Protein AF-A0A1A8EN30-F1 (afdb_monomer_lite)

Radius of gyration: 12.5 Å; chains: 1; bounding box: 31×23×32 Å

Sequence (97 aa):
LSFMGYQVQQVVRVLSRLQRTFLSPVQSVLLFQRCRLLLACLQNSSLLAQHLRSNFREELRYFVTPLCAEEKLLPQYPISRATVGLIQQIQTHIRVQ

InterPro domains:
  IPR027878 Protein of unknown function DUF4551 [PF15087] (2-92)
  IPR027878 Protein of unknown function DUF4551 [PTHR35354] (2-95)

Structure (mmCIF, N/CA/C/O backbone):
data_AF-A0A1A8EN30-F1
#
_entry.id   AF-A0A1A8EN30-F1
#
loop_
_atom_site.group_PDB
_atom_site.id
_atom_site.type_symbol
_atom_site.label_atom_id
_atom_site.label_alt_id
_atom_site.label_comp_id
_atom_site.label_asym_id
_atom_site.label_entity_id
_atom_site.label_seq_id
_atom_site.pdbx_PDB_ins_code
_atom_site.Cartn_x
_atom_site.Cartn_y
_atom_site.Cartn_z
_atom_site.occupancy
_atom_site.B_iso_or_equiv
_atom_site.auth_seq_id
_atom_site.auth_comp_id
_atom_site.auth_asym_id
_atom_site.auth_atom_id
_atom_site.pdbx_PDB_model_num
ATOM 1 N N . LEU A 1 1 ? -13.725 -5.863 8.819 1.00 82.19 1 LEU A N 1
ATOM 2 C CA . LEU A 1 1 ? -12.385 -5.351 9.204 1.00 82.19 1 LEU A CA 1
ATOM 3 C C . LEU A 1 1 ? -11.250 -6.316 8.836 1.00 82.19 1 LEU A C 1
ATOM 5 O O . LEU A 1 1 ? -10.233 -5.844 8.348 1.00 82.19 1 LEU A O 1
ATOM 9 N N . SER A 1 2 ? -11.437 -7.640 8.949 1.00 89.56 2 SER A N 1
ATOM 10 C CA . SER A 1 2 ? -10.452 -8.666 8.536 1.00 89.56 2 SER A CA 1
ATOM 11 C C . SER A 1 2 ? -9.877 -8.468 7.126 1.00 89.56 2 SER A C 1
ATOM 13 O O . SER A 1 2 ? -8.667 -8.550 6.941 1.00 89.56 2 SER A O 1
ATOM 15 N N . PHE A 1 3 ? -10.723 -8.126 6.147 1.00 94.75 3 PHE A N 1
ATOM 16 C CA . PHE A 1 3 ? -10.280 -7.799 4.788 1.00 94.75 3 PHE A CA 1
ATOM 17 C C . PHE A 1 3 ? -9.265 -6.648 4.761 1.00 94.75 3 PHE A C 1
ATOM 19 O O . PHE A 1 3 ? -8.228 -6.770 4.120 1.00 94.75 3 PHE A O 1
ATOM 26 N N . MET A 1 4 ? -9.525 -5.552 5.481 1.00 95.88 4 MET A N 1
ATOM 27 C CA . MET A 1 4 ? -8.611 -4.405 5.510 1.00 95.88 4 MET A CA 1
ATOM 28 C C . MET A 1 4 ? -7.288 -4.752 6.181 1.00 95.88 4 MET A C 1
ATOM 30 O O . MET A 1 4 ? -6.239 -4.387 5.655 1.00 95.88 4 MET A O 1
ATOM 34 N N . GLY A 1 5 ? -7.329 -5.519 7.273 1.00 96.31 5 GLY A N 1
ATOM 35 C CA . GLY A 1 5 ? -6.116 -6.038 7.900 1.00 96.31 5 GLY A CA 1
ATOM 36 C C . GLY A 1 5 ? -5.282 -6.877 6.932 1.00 96.31 5 GLY A C 1
ATOM 37 O O . GLY A 1 5 ? -4.081 -6.650 6.798 1.00 96.31 5 GLY A O 1
ATOM 38 N N . TYR A 1 6 ? -5.922 -7.764 6.163 1.00 97.44 6 TYR A N 1
ATOM 39 C CA . TYR A 1 6 ? -5.238 -8.525 5.118 1.00 97.44 6 TYR A CA 1
ATOM 40 C C . TYR A 1 6 ? -4.594 -7.611 4.063 1.00 97.44 6 TYR A C 1
ATOM 42 O O . TYR A 1 6 ? -3.436 -7.822 3.702 1.00 97.44 6 TYR A O 1
ATOM 50 N N . GLN A 1 7 ? -5.290 -6.571 3.586 1.00 97.94 7 GLN A N 1
ATOM 51 C CA . GLN A 1 7 ? -4.722 -5.656 2.586 1.00 97.94 7 GLN A CA 1
ATOM 52 C C . GLN A 1 7 ? -3.487 -4.919 3.110 1.00 97.94 7 GLN A C 1
ATOM 54 O O . GLN A 1 7 ? -2.487 -4.840 2.395 1.00 97.94 7 GLN A O 1
ATOM 59 N N . VAL A 1 8 ? -3.522 -4.439 4.358 1.00 97.75 8 VAL A N 1
ATOM 60 C CA . VAL A 1 8 ? -2.361 -3.801 4.995 1.00 97.75 8 VAL A CA 1
ATOM 61 C C . VAL A 1 8 ? -1.194 -4.776 5.083 1.00 97.75 8 VAL A C 1
ATOM 63 O O . VAL A 1 8 ? -0.095 -4.453 4.636 1.00 97.75 8 VAL A O 1
ATOM 66 N N . GLN A 1 9 ? -1.434 -5.992 5.573 1.00 97.12 9 GLN A N 1
ATOM 67 C CA . GLN A 1 9 ? -0.397 -7.015 5.685 1.00 97.12 9 GLN A CA 1
ATOM 68 C C . GLN A 1 9 ? 0.240 -7.345 4.333 1.00 97.12 9 GLN A C 1
ATOM 70 O O . GLN A 1 9 ? 1.453 -7.528 4.265 1.00 97.12 9 GLN A O 1
ATOM 75 N N . GLN A 1 10 ? -0.534 -7.386 3.242 1.00 97.19 10 GLN A N 1
ATOM 76 C CA . GLN A 1 10 ? 0.035 -7.600 1.909 1.00 97.19 10 GLN A CA 1
ATOM 77 C C . GLN A 1 10 ? 0.918 -6.433 1.455 1.00 97.19 10 GLN A C 1
ATOM 79 O O . GLN A 1 10 ? 1.973 -6.675 0.873 1.00 97.19 10 GLN A O 1
ATOM 84 N N . VAL A 1 11 ? 0.526 -5.183 1.724 1.00 97.62 11 VAL A N 1
ATOM 85 C CA . VAL A 1 11 ? 1.355 -4.007 1.405 1.00 97.62 11 VAL A CA 1
ATOM 86 C C . VAL A 1 11 ? 2.650 -4.036 2.212 1.00 97.62 11 VAL A C 1
ATOM 88 O O . VAL A 1 11 ? 3.734 -3.961 1.633 1.00 97.62 11 VAL A O 1
ATOM 91 N N . VAL A 1 12 ? 2.543 -4.228 3.528 1.00 96.56 12 VAL A N 1
ATOM 92 C CA . VAL A 1 12 ? 3.690 -4.314 4.440 1.00 96.56 12 VAL A CA 1
ATOM 93 C C . VAL A 1 12 ? 4.620 -5.438 4.007 1.00 96.56 12 VAL A C 1
ATOM 95 O O . VAL A 1 12 ? 5.804 -5.199 3.829 1.00 96.56 12 VAL A O 1
ATOM 98 N N . ARG A 1 13 ? 4.099 -6.641 3.741 1.00 94.56 13 ARG A N 1
ATOM 99 C CA . ARG A 1 13 ? 4.896 -7.798 3.308 1.00 94.56 13 ARG A CA 1
ATOM 100 C C . ARG A 1 13 ? 5.646 -7.554 2.001 1.00 94.56 13 ARG A C 1
ATO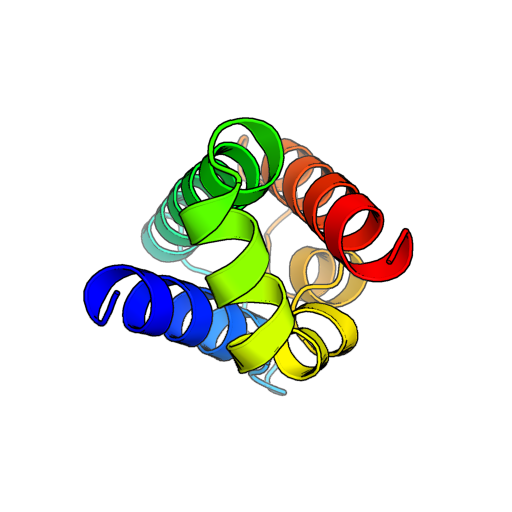M 102 O O . ARG A 1 13 ? 6.745 -8.073 1.832 1.00 94.56 13 ARG A O 1
ATOM 109 N N . VAL A 1 14 ? 5.050 -6.836 1.052 1.00 94.38 14 VAL A N 1
ATOM 110 C CA . VAL A 1 14 ? 5.697 -6.532 -0.233 1.00 94.38 14 VAL A CA 1
ATOM 111 C C . VAL A 1 14 ? 6.843 -5.535 -0.042 1.00 94.38 14 VAL A C 1
ATOM 113 O O . VAL A 1 14 ? 7.912 -5.725 -0.623 1.00 94.38 14 VAL A O 1
ATOM 116 N N . LEU A 1 15 ? 6.646 -4.523 0.805 1.00 94.12 15 LEU A N 1
ATOM 117 C CA . LEU A 1 15 ? 7.615 -3.448 1.029 1.00 94.12 15 LEU A CA 1
ATOM 118 C C . LEU A 1 15 ? 8.686 -3.785 2.080 1.00 94.12 15 LEU A C 1
ATOM 120 O O . LEU A 1 15 ? 9.800 -3.286 1.982 1.00 94.12 15 LEU A O 1
ATOM 124 N N . SER A 1 16 ? 8.403 -4.673 3.037 1.00 89.12 16 SER A N 1
ATOM 125 C CA . SER A 1 16 ? 9.314 -5.022 4.138 1.00 89.12 16 SER A CA 1
ATOM 126 C C . SER A 1 16 ? 10.403 -6.032 3.770 1.00 89.12 16 SER A C 1
ATOM 128 O O . SER A 1 16 ? 11.319 -6.270 4.557 1.00 89.12 16 SER A O 1
ATOM 130 N N . ARG A 1 17 ? 10.328 -6.676 2.595 1.00 74.44 17 ARG A N 1
ATOM 131 C CA . ARG A 1 17 ? 11.318 -7.692 2.203 1.00 74.44 17 ARG A CA 1
ATOM 132 C C . ARG A 1 17 ? 12.697 -7.049 2.038 1.00 74.44 17 ARG A C 1
ATOM 134 O O . ARG A 1 17 ? 12.925 -6.363 1.054 1.00 74.44 17 ARG A O 1
ATOM 141 N N . LEU A 1 18 ? 13.634 -7.382 2.922 1.00 63.38 18 LEU A N 1
ATOM 142 C CA . LEU A 1 18 ? 15.021 -6.884 2.919 1.00 63.38 18 LEU A CA 1
ATOM 143 C C . LEU A 1 18 ? 15.830 -7.214 1.649 1.00 63.38 18 LEU A C 1
ATOM 145 O O . LEU A 1 18 ? 16.845 -6.584 1.375 1.00 63.38 18 LEU A O 1
ATOM 149 N N . GLN A 1 19 ? 15.410 -8.198 0.850 1.00 64.50 19 GLN A N 1
ATOM 150 C CA . GLN A 1 19 ? 16.099 -8.521 -0.402 1.00 64.50 19 GLN A CA 1
ATOM 151 C C . GLN A 1 19 ? 15.786 -7.476 -1.477 1.00 64.50 19 GLN A C 1
ATOM 153 O O . GLN A 1 19 ? 14.615 -7.220 -1.748 1.00 64.50 19 GLN A O 1
ATOM 158 N N . ARG A 1 20 ? 16.813 -6.936 -2.148 1.00 65.50 20 ARG A N 1
ATOM 159 C CA . ARG A 1 20 ? 16.707 -6.054 -3.331 1.00 65.50 20 ARG A CA 1
ATOM 160 C C . ARG A 1 20 ? 16.199 -6.797 -4.576 1.00 65.50 20 ARG A C 1
ATOM 162 O O . ARG A 1 20 ? 16.840 -6.821 -5.619 1.00 65.50 20 ARG A O 1
ATOM 169 N N . THR A 1 21 ? 15.063 -7.469 -4.453 1.00 84.06 21 THR A N 1
ATOM 170 C CA . THR A 1 21 ? 14.336 -8.044 -5.577 1.00 84.06 21 THR A CA 1
ATOM 171 C C . THR A 1 21 ? 13.257 -7.068 -6.010 1.00 84.06 21 THR A C 1
ATOM 173 O O . THR A 1 21 ? 12.415 -6.651 -5.208 1.00 84.06 21 THR A O 1
ATOM 176 N N . PHE A 1 22 ? 13.313 -6.696 -7.286 1.00 92.06 22 PHE A N 1
ATOM 177 C CA . PHE A 1 22 ? 12.293 -5.876 -7.918 1.00 92.06 22 PHE A CA 1
ATOM 178 C C . PHE A 1 22 ? 10.962 -6.620 -7.975 1.00 92.06 22 PHE A C 1
ATOM 180 O O . PHE A 1 22 ? 10.915 -7.846 -8.109 1.00 92.06 22 PHE A O 1
ATOM 187 N N . LEU A 1 23 ? 9.869 -5.867 -7.903 1.00 94.31 23 LEU A N 1
ATOM 188 C CA . LEU A 1 23 ? 8.538 -6.421 -8.087 1.00 94.31 23 LEU A CA 1
ATOM 189 C C . LEU A 1 23 ? 8.325 -6.819 -9.548 1.00 94.31 23 LEU A C 1
ATOM 191 O O . LEU A 1 23 ? 8.679 -6.097 -10.482 1.00 94.31 23 LEU A O 1
ATOM 195 N N . SER A 1 24 ? 7.674 -7.960 -9.749 1.00 94.12 24 SER A N 1
ATOM 196 C CA . SER A 1 24 ? 7.093 -8.298 -11.050 1.00 94.12 24 SER A CA 1
ATOM 197 C C . SER A 1 24 ? 6.008 -7.276 -11.445 1.00 94.12 24 SER A C 1
ATOM 199 O O . SER A 1 24 ? 5.478 -6.564 -10.577 1.00 94.12 24 SER A O 1
ATOM 201 N N . PRO A 1 25 ? 5.608 -7.214 -12.729 1.00 95.31 25 PRO A N 1
ATOM 202 C CA . PRO A 1 25 ? 4.522 -6.334 -13.165 1.00 95.31 25 PRO A CA 1
ATOM 203 C C . PRO A 1 25 ? 3.227 -6.552 -12.368 1.00 95.31 25 PRO A C 1
ATOM 205 O O . PRO A 1 25 ? 2.620 -5.596 -11.888 1.00 95.31 25 PRO A O 1
ATOM 208 N N . VAL A 1 26 ? 2.854 -7.815 -12.131 1.00 96.00 26 VAL A N 1
ATOM 209 C CA . VAL A 1 26 ? 1.649 -8.177 -11.365 1.00 96.00 26 VAL A CA 1
ATOM 210 C C . VAL A 1 26 ? 1.734 -7.677 -9.922 1.00 96.00 26 VAL A C 1
ATOM 212 O O . VAL A 1 26 ? 0.788 -7.080 -9.412 1.00 96.00 26 VAL A O 1
ATOM 215 N N . GLN A 1 27 ? 2.877 -7.865 -9.259 1.00 95.75 27 GLN A N 1
ATOM 216 C CA . GLN A 1 27 ? 3.073 -7.385 -7.888 1.00 95.75 27 GLN A CA 1
ATOM 217 C C . GLN A 1 27 ? 3.027 -5.858 -7.797 1.00 95.75 27 GLN A C 1
ATOM 219 O O . GLN A 1 27 ? 2.456 -5.327 -6.847 1.00 95.75 27 GLN A O 1
ATOM 224 N N . SER A 1 28 ? 3.580 -5.163 -8.791 1.00 96.69 28 SER A N 1
ATOM 225 C CA . SER A 1 28 ? 3.559 -3.699 -8.857 1.00 96.69 28 SER A CA 1
ATOM 226 C C . SER A 1 28 ? 2.124 -3.175 -8.973 1.00 96.69 28 SER A C 1
ATOM 228 O O . SER A 1 28 ? 1.728 -2.284 -8.223 1.00 96.69 28 SER A O 1
ATOM 230 N N . VAL A 1 29 ? 1.310 -3.778 -9.849 1.00 97.75 29 VAL A N 1
ATOM 231 C CA . VAL A 1 29 ? -0.108 -3.412 -10.015 1.00 97.75 29 VAL A CA 1
ATOM 232 C C . VAL A 1 29 ? -0.898 -3.681 -8.737 1.00 97.75 29 VAL A C 1
ATOM 234 O O . VAL A 1 29 ? -1.662 -2.824 -8.292 1.00 97.75 29 VAL A O 1
ATOM 237 N N . LEU A 1 30 ? -0.686 -4.836 -8.103 1.00 98.12 30 LEU A N 1
ATOM 238 C CA . LEU A 1 30 ? -1.357 -5.169 -6.846 1.00 98.12 30 LEU A CA 1
ATOM 239 C C . LEU A 1 30 ? -0.970 -4.209 -5.716 1.00 98.12 30 LEU A C 1
ATOM 241 O O . LEU A 1 30 ? -1.831 -3.823 -4.927 1.00 98.12 30 LEU A O 1
ATOM 245 N N . LEU A 1 31 ? 0.299 -3.803 -5.627 1.00 98.00 31 LEU A N 1
ATOM 246 C CA . LEU A 1 31 ? 0.736 -2.797 -4.660 1.00 98.00 31 LEU A CA 1
ATOM 247 C C . LEU A 1 31 ? 0.010 -1.467 -4.899 1.00 98.00 31 LEU A C 1
ATOM 249 O O . LEU A 1 31 ? -0.594 -0.935 -3.969 1.00 98.00 31 LEU A O 1
ATOM 253 N N . PHE A 1 32 ? -0.008 -0.979 -6.143 1.00 98.50 32 PHE A N 1
ATOM 254 C CA . PHE A 1 32 ? -0.718 0.246 -6.519 1.00 98.50 32 PHE A CA 1
ATOM 255 C C . PHE A 1 32 ? -2.199 0.206 -6.112 1.00 98.50 32 PHE A C 1
ATOM 257 O O . PHE A 1 32 ? -2.693 1.118 -5.446 1.00 98.50 32 PHE A O 1
ATOM 264 N N . GLN A 1 33 ? -2.904 -0.871 -6.469 1.00 98.50 33 GLN A N 1
ATOM 265 C CA . GLN A 1 33 ? -4.325 -1.051 -6.161 1.00 98.50 33 GLN A CA 1
ATOM 266 C C . GLN A 1 33 ? -4.589 -1.061 -4.652 1.00 98.50 33 GLN A C 1
ATOM 268 O O . GLN A 1 33 ? -5.532 -0.426 -4.177 1.00 98.50 33 GLN A O 1
ATOM 273 N N . ARG A 1 34 ? -3.736 -1.737 -3.879 1.00 98.62 34 ARG A N 1
ATOM 274 C CA . ARG A 1 34 ? -3.861 -1.771 -2.419 1.00 98.62 34 ARG A CA 1
ATOM 275 C C . ARG A 1 34 ? -3.576 -0.412 -1.795 1.00 98.62 34 ARG A C 1
ATOM 277 O O . ARG A 1 34 ? -4.344 0.017 -0.944 1.00 98.62 34 ARG A O 1
ATOM 284 N N . CYS A 1 35 ? -2.550 0.308 -2.248 1.00 98.50 35 CYS A N 1
ATOM 285 C CA . CYS A 1 35 ? -2.285 1.672 -1.786 1.00 98.50 35 CYS A CA 1
ATOM 286 C C . CYS A 1 35 ? -3.462 2.612 -2.093 1.00 98.50 35 CYS A C 1
ATOM 288 O O . CYS A 1 35 ? -3.873 3.377 -1.224 1.00 98.50 35 CYS A O 1
ATOM 290 N N . ARG A 1 36 ? -4.063 2.511 -3.288 1.00 98.50 36 ARG A N 1
ATOM 291 C CA . ARG A 1 36 ? -5.293 3.244 -3.639 1.00 98.50 36 ARG A CA 1
ATOM 292 C C . ARG A 1 36 ? -6.430 2.951 -2.662 1.00 98.50 36 ARG A C 1
ATOM 294 O O . ARG A 1 36 ? -7.075 3.886 -2.196 1.00 98.50 36 ARG A O 1
ATOM 301 N N .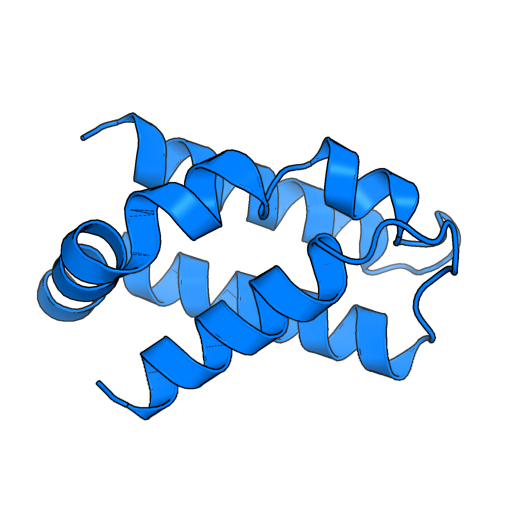 LEU A 1 37 ? -6.659 1.677 -2.351 1.00 98.50 37 LEU A N 1
ATOM 302 C CA . LEU A 1 37 ? -7.689 1.253 -1.407 1.00 98.50 37 LEU A CA 1
ATOM 303 C C . LEU A 1 37 ? -7.427 1.802 0.003 1.00 98.50 37 LEU A C 1
ATOM 305 O O . LEU A 1 37 ? -8.316 2.417 0.584 1.00 98.50 37 LEU A O 1
ATOM 309 N N . LEU A 1 38 ? -6.213 1.625 0.537 1.00 98.31 38 LEU A N 1
ATOM 310 C CA . LEU A 1 38 ? -5.851 2.117 1.871 1.00 98.31 38 LEU A CA 1
ATOM 311 C C . LEU A 1 38 ? -6.032 3.634 1.977 1.00 98.31 38 LEU A C 1
ATOM 313 O O . LEU A 1 38 ? -6.616 4.116 2.946 1.00 98.31 38 LEU A O 1
ATOM 317 N N . LEU A 1 39 ? -5.581 4.380 0.967 1.00 98.38 39 LEU A N 1
ATOM 318 C CA . LEU A 1 39 ? -5.739 5.829 0.931 1.00 98.38 39 LEU A CA 1
ATOM 319 C C . LEU A 1 39 ? -7.218 6.237 0.886 1.00 98.38 39 LEU A C 1
ATOM 321 O O . LEU A 1 39 ? -7.630 7.111 1.646 1.00 98.38 39 LEU A O 1
ATOM 325 N N . ALA A 1 40 ? -8.028 5.570 0.060 1.00 98.25 40 ALA A N 1
ATOM 326 C CA . ALA A 1 40 ? -9.462 5.831 -0.002 1.00 98.25 40 ALA A CA 1
ATOM 327 C C . ALA A 1 40 ? -10.147 5.578 1.351 1.00 98.25 40 ALA A C 1
ATOM 329 O O . ALA A 1 40 ? -10.991 6.376 1.760 1.00 98.25 40 ALA A O 1
ATOM 330 N N . CYS A 1 41 ? -9.754 4.523 2.073 1.00 97.06 41 CYS A N 1
ATOM 331 C CA . CYS A 1 41 ? -10.246 4.249 3.421 1.00 97.06 41 CYS A CA 1
ATOM 332 C C . CYS A 1 41 ? -9.845 5.338 4.422 1.00 97.06 41 CYS A C 1
ATOM 334 O O . CYS A 1 41 ? -10.686 5.769 5.205 1.00 97.06 41 CYS A O 1
ATOM 336 N N . LEU A 1 42 ? -8.591 5.801 4.379 1.00 97.00 42 LEU A N 1
ATOM 337 C CA . LEU A 1 42 ? -8.088 6.862 5.259 1.00 97.00 42 LEU A CA 1
ATOM 338 C C . LEU A 1 42 ? -8.784 8.211 5.023 1.00 97.00 42 LEU A C 1
ATOM 340 O O . LEU A 1 42 ? -8.987 8.959 5.977 1.00 97.00 42 LEU A O 1
ATOM 344 N N . GLN A 1 43 ? -9.143 8.513 3.772 1.00 97.06 43 GLN A N 1
ATOM 345 C CA . GLN A 1 43 ? -9.735 9.794 3.375 1.00 97.06 43 GLN A CA 1
ATOM 346 C C . GLN A 1 43 ? -11.258 9.844 3.534 1.00 97.06 43 GLN A C 1
ATOM 348 O O . GLN A 1 43 ? -11.792 10.890 3.883 1.00 97.06 43 GLN A O 1
ATOM 353 N N . ASN A 1 44 ? -11.959 8.739 3.262 1.00 96.94 44 ASN A N 1
ATOM 354 C CA . ASN A 1 44 ? -13.409 8.779 3.036 1.00 96.94 44 ASN A CA 1
ATOM 355 C C . ASN A 1 44 ? -14.233 8.010 4.079 1.00 96.94 44 ASN A C 1
ATOM 357 O O . ASN A 1 44 ? -15.457 8.005 4.000 1.00 96.94 44 ASN A O 1
ATOM 361 N N . SER A 1 45 ? -13.606 7.335 5.047 1.00 96.56 45 SER A N 1
ATOM 362 C CA . SER A 1 45 ? -14.331 6.580 6.075 1.00 96.56 45 SER A CA 1
ATOM 363 C C . SER A 1 45 ? -13.673 6.732 7.439 1.00 96.56 45 SER A C 1
ATOM 365 O O . SER A 1 45 ? -12.601 6.187 7.680 1.00 96.56 45 SER A O 1
ATOM 367 N N . SER A 1 46 ? -14.343 7.423 8.364 1.00 95.62 46 SER A N 1
ATOM 368 C CA . SER A 1 46 ? -13.860 7.599 9.741 1.00 95.62 46 SER A CA 1
ATOM 369 C C . SER A 1 46 ? -13.645 6.261 10.452 1.00 95.62 46 SER A C 1
ATOM 371 O O . SER A 1 46 ? -12.600 6.059 11.065 1.00 95.62 46 SER A O 1
ATOM 373 N N . LEU A 1 47 ? -14.581 5.317 10.297 1.00 96.44 47 LEU A N 1
ATOM 374 C CA . LEU A 1 47 ? -14.497 3.981 10.891 1.00 96.44 47 LEU A CA 1
ATOM 375 C C . LEU A 1 47 ? -13.292 3.190 10.363 1.00 96.44 47 LEU A C 1
ATOM 377 O O . LEU A 1 47 ? -12.547 2.600 11.147 1.00 96.44 47 LEU A O 1
ATOM 381 N N . LEU A 1 48 ? -13.066 3.182 9.045 1.00 96.94 48 LEU A N 1
ATOM 382 C CA . LEU A 1 48 ? -11.926 2.463 8.469 1.00 96.94 48 LEU A CA 1
ATOM 383 C C . LEU A 1 48 ? -10.605 3.177 8.757 1.00 96.94 48 LEU A C 1
ATOM 385 O O . LEU A 1 48 ? -9.612 2.512 9.040 1.00 96.94 48 LEU A O 1
ATOM 389 N N . ALA A 1 49 ? -10.586 4.508 8.736 1.00 96.81 49 ALA A N 1
ATOM 390 C CA . ALA A 1 49 ? -9.408 5.289 9.078 1.00 96.81 49 ALA A CA 1
ATOM 391 C C . ALA A 1 49 ? -8.993 5.064 10.539 1.00 96.81 49 ALA A C 1
ATOM 393 O O . ALA A 1 49 ? -7.821 4.807 10.805 1.00 96.81 49 ALA A O 1
ATOM 394 N N . GLN A 1 50 ? -9.950 5.082 11.473 1.00 95.88 50 GLN A N 1
ATOM 395 C CA . GLN A 1 50 ? -9.702 4.753 12.875 1.00 95.88 50 GLN A CA 1
ATOM 396 C C . GLN A 1 50 ? -9.184 3.322 13.013 1.00 95.88 50 GLN A C 1
ATOM 398 O O . GLN A 1 50 ? -8.168 3.110 13.663 1.00 95.88 50 GLN A O 1
ATOM 403 N N . HIS A 1 51 ? -9.810 2.345 12.351 1.00 95.88 51 HIS A N 1
ATOM 404 C CA . HIS A 1 51 ? -9.318 0.970 12.377 1.00 95.88 51 HIS A CA 1
ATOM 405 C C . HIS A 1 51 ? -7.862 0.866 11.892 1.00 95.88 51 HIS A C 1
ATOM 407 O O . HIS A 1 51 ? -7.046 0.232 12.561 1.00 95.88 51 HIS A O 1
ATOM 413 N N . LEU A 1 52 ? -7.515 1.521 10.779 1.00 96.50 52 LEU A N 1
ATOM 414 C CA . LEU A 1 52 ? -6.153 1.525 10.241 1.00 96.50 52 LEU A CA 1
ATOM 415 C C . LEU A 1 52 ? -5.149 2.174 11.204 1.00 96.50 52 LEU A C 1
ATOM 417 O O . LEU A 1 52 ? -4.073 1.624 11.423 1.00 96.50 52 LEU A O 1
ATOM 421 N N . ARG A 1 53 ? -5.504 3.306 11.818 1.00 95.81 53 ARG A N 1
ATOM 422 C CA . ARG A 1 53 ? -4.628 4.016 12.763 1.00 95.81 53 ARG A CA 1
ATOM 423 C C . ARG A 1 53 ? -4.482 3.293 14.099 1.00 95.81 53 ARG A C 1
ATOM 425 O O . ARG A 1 53 ? -3.398 3.286 14.664 1.00 95.81 53 ARG A O 1
ATOM 432 N N . SER A 1 54 ? -5.536 2.672 14.612 1.00 95.25 54 SER A N 1
ATOM 433 C CA . SER A 1 54 ? -5.466 1.977 15.900 1.00 95.25 54 SER A CA 1
ATOM 434 C C . SER A 1 54 ? -4.742 0.638 15.810 1.00 95.25 54 SER A C 1
ATOM 436 O O . SER A 1 54 ? -4.117 0.238 16.782 1.00 95.25 54 SER A O 1
ATOM 438 N N . ASN A 1 55 ? -4.829 -0.056 14.671 1.00 96.50 55 ASN A N 1
ATOM 439 C CA . ASN A 1 55 ? -4.349 -1.438 14.564 1.00 96.50 55 ASN A CA 1
ATOM 440 C C . ASN A 1 55 ? -3.085 -1.596 13.715 1.00 96.50 55 ASN A C 1
ATOM 442 O O . ASN A 1 55 ? -2.444 -2.630 13.827 1.00 96.50 55 ASN A O 1
ATOM 446 N N . PHE A 1 56 ? -2.750 -0.624 12.856 1.00 96.56 56 PHE A N 1
ATOM 447 C CA . PHE A 1 56 ? -1.662 -0.776 11.881 1.00 96.56 56 PHE A CA 1
ATOM 448 C C . PHE A 1 56 ? -0.768 0.464 11.731 1.00 96.56 56 PHE A C 1
ATOM 450 O O . PHE A 1 56 ? -0.048 0.611 10.738 1.00 96.56 56 PHE A O 1
ATOM 457 N N . ARG A 1 57 ? -0.851 1.429 12.657 1.00 95.56 57 ARG A N 1
ATOM 458 C CA . ARG A 1 57 ? -0.122 2.704 12.537 1.00 95.56 57 ARG A CA 1
ATOM 459 C C . ARG A 1 57 ? 1.381 2.500 12.452 1.00 95.56 57 ARG A C 1
ATOM 461 O O . ARG A 1 57 ? 2.020 3.181 11.654 1.00 95.56 57 ARG A O 1
ATOM 468 N N . GLU A 1 58 ? 1.941 1.599 13.248 1.00 95.50 58 GLU A N 1
ATOM 469 C CA . GLU A 1 58 ? 3.384 1.367 13.270 1.00 95.50 58 GLU A CA 1
ATOM 470 C C . GLU A 1 58 ? 3.850 0.703 11.978 1.00 95.50 58 GLU A C 1
ATOM 472 O O . GLU A 1 58 ? 4.792 1.179 11.344 1.00 95.50 58 GLU A O 1
ATOM 477 N N . GLU A 1 59 ? 3.143 -0.319 11.506 1.00 95.69 59 GLU A N 1
ATOM 478 C CA . GLU A 1 59 ? 3.508 -1.019 10.283 1.00 95.69 59 GLU A CA 1
ATOM 479 C C . GLU A 1 59 ? 3.416 -0.102 9.061 1.00 95.69 59 GLU A C 1
ATOM 481 O O . GLU A 1 59 ? 4.311 -0.092 8.211 1.00 95.69 59 GLU A O 1
ATOM 486 N N . LEU A 1 60 ? 2.369 0.726 8.992 1.00 95.81 60 LEU A N 1
ATOM 487 C CA . LEU A 1 60 ? 2.224 1.731 7.942 1.00 95.81 60 LEU A CA 1
ATOM 488 C C . LEU A 1 60 ? 3.293 2.829 8.047 1.00 95.81 60 LEU A C 1
ATOM 490 O O . LEU A 1 60 ? 3.809 3.282 7.027 1.00 95.81 60 LEU A O 1
ATOM 494 N N . ARG A 1 61 ? 3.666 3.246 9.261 1.00 94.94 61 ARG A N 1
ATOM 495 C CA . ARG A 1 61 ? 4.690 4.276 9.480 1.00 94.94 61 ARG A CA 1
ATOM 496 C C . ARG A 1 61 ? 6.084 3.798 9.076 1.00 94.94 61 ARG A C 1
ATOM 498 O O . ARG A 1 61 ? 6.810 4.569 8.449 1.00 94.94 61 ARG A O 1
ATOM 505 N N . TYR A 1 62 ? 6.453 2.575 9.453 1.00 93.56 62 TYR A N 1
ATOM 506 C CA . TYR A 1 62 ? 7.824 2.079 9.323 1.00 93.56 62 TYR A CA 1
ATOM 507 C C . TYR A 1 62 ? 8.084 1.304 8.028 1.00 93.56 62 TYR A C 1
ATOM 509 O O . TYR A 1 62 ? 9.184 1.404 7.495 1.00 93.56 62 TYR A O 1
ATOM 517 N N . PHE A 1 63 ? 7.098 0.579 7.485 1.00 94.19 63 PHE A N 1
ATOM 518 C CA . PHE A 1 63 ? 7.304 -0.254 6.290 1.00 94.19 63 PHE A CA 1
ATOM 519 C C . PHE A 1 63 ? 6.676 0.317 5.019 1.00 94.19 63 PHE A C 1
ATOM 521 O O . PHE A 1 63 ? 7.147 0.033 3.919 1.00 94.19 63 PHE A O 1
ATOM 528 N N . VAL A 1 64 ? 5.626 1.133 5.131 1.00 95.69 64 VAL A N 1
ATOM 529 C CA . VAL A 1 64 ? 4.955 1.728 3.965 1.00 95.69 64 VAL A CA 1
ATOM 530 C C . VAL A 1 64 ? 5.530 3.116 3.714 1.00 95.69 64 VAL A C 1
ATOM 532 O O . VAL A 1 64 ? 4.909 4.141 3.990 1.00 95.69 64 VAL A O 1
ATOM 535 N N . THR A 1 65 ? 6.776 3.138 3.233 1.00 95.50 65 THR A N 1
ATOM 536 C CA . THR A 1 65 ? 7.536 4.370 2.982 1.00 95.50 65 THR A CA 1
ATOM 537 C C . THR A 1 65 ? 7.860 4.561 1.498 1.00 95.50 65 THR A C 1
ATOM 539 O O . THR A 1 65 ? 7.973 3.571 0.769 1.00 95.50 65 THR A O 1
ATOM 542 N N . PRO A 1 66 ? 8.019 5.816 1.028 1.00 95.62 66 PRO A N 1
ATOM 543 C CA . PRO A 1 66 ? 8.446 6.099 -0.342 1.00 95.62 66 PRO A CA 1
ATOM 544 C C . PRO A 1 66 ? 9.764 5.403 -0.683 1.00 95.62 66 PRO A C 1
ATOM 546 O O . PRO A 1 66 ? 9.854 4.767 -1.725 1.00 95.62 66 PRO A O 1
ATOM 549 N N . LEU A 1 67 ? 10.723 5.426 0.250 1.00 93.69 67 LEU A N 1
ATOM 550 C CA . LEU A 1 67 ? 12.022 4.773 0.103 1.00 93.69 67 LEU A CA 1
ATOM 551 C C . LEU A 1 67 ? 11.870 3.267 -0.156 1.00 93.69 67 LEU A C 1
ATOM 553 O O . LEU A 1 67 ? 12.393 2.755 -1.141 1.00 93.69 67 LEU A O 1
ATOM 557 N N . CYS A 1 68 ? 11.079 2.563 0.662 1.00 93.69 68 CYS A N 1
ATOM 558 C CA . CYS A 1 68 ? 10.839 1.129 0.466 1.00 93.69 68 CYS A CA 1
ATOM 559 C C . CYS A 1 68 ? 10.164 0.832 -0.881 1.00 93.69 68 CYS A C 1
ATOM 561 O O . CYS A 1 68 ? 10.371 -0.230 -1.459 1.00 93.69 68 CYS A O 1
ATOM 563 N N . ALA A 1 69 ? 9.331 1.743 -1.387 1.00 94.31 69 ALA A N 1
ATOM 564 C CA . ALA A 1 69 ? 8.686 1.578 -2.683 1.00 94.31 69 ALA A CA 1
ATOM 565 C C . ALA A 1 69 ? 9.662 1.801 -3.845 1.00 94.31 69 ALA A C 1
ATOM 567 O O . ALA A 1 69 ? 9.655 1.021 -4.795 1.00 94.31 69 ALA A O 1
ATOM 568 N N . GLU A 1 70 ? 10.517 2.819 -3.758 1.00 93.81 70 GLU A N 1
ATOM 569 C CA . GLU A 1 70 ? 11.548 3.133 -4.756 1.00 93.81 70 GLU A CA 1
ATOM 570 C C . GLU A 1 70 ? 12.588 2.014 -4.884 1.00 93.81 70 GLU A C 1
ATOM 572 O O . GLU A 1 70 ? 13.007 1.688 -5.991 1.00 93.81 70 GLU A O 1
ATOM 577 N N . GLU A 1 71 ? 12.937 1.344 -3.784 1.00 92.94 71 GLU A N 1
ATOM 578 C CA . GLU A 1 71 ? 13.828 0.175 -3.807 1.00 92.94 71 GLU A CA 1
ATOM 579 C C . GLU A 1 71 ? 13.213 -1.055 -4.501 1.00 92.94 71 GLU A C 1
ATOM 581 O O . GLU A 1 71 ? 13.927 -1.978 -4.901 1.00 92.94 71 GLU A O 1
ATOM 586 N N . LYS A 1 72 ? 11.881 -1.102 -4.618 1.00 93.19 72 LYS A N 1
ATOM 587 C CA . LYS A 1 72 ? 11.119 -2.275 -5.076 1.00 93.19 72 LYS A CA 1
ATOM 588 C C . LYS A 1 72 ? 10.535 -2.114 -6.470 1.00 93.19 72 LYS A C 1
ATOM 590 O O . LYS A 1 72 ? 10.394 -3.102 -7.196 1.00 93.19 72 LYS A O 1
ATOM 595 N N . LEU A 1 73 ? 10.150 -0.899 -6.832 1.00 94.56 73 LEU A N 1
ATOM 596 C CA . LEU A 1 73 ? 9.477 -0.586 -8.082 1.00 94.56 73 LEU A CA 1
ATOM 597 C C . LEU A 1 73 ? 10.496 -0.232 -9.160 1.00 94.56 73 LEU A C 1
ATOM 599 O O . LEU A 1 73 ? 11.308 0.672 -8.995 1.00 94.56 73 LEU A O 1
ATOM 603 N N . LEU A 1 74 ? 10.410 -0.907 -10.306 1.00 93.75 74 LEU A N 1
ATOM 604 C CA . LEU A 1 74 ? 11.231 -0.543 -11.456 1.00 93.75 74 LEU A CA 1
ATOM 605 C C . LEU A 1 74 ? 10.758 0.798 -12.041 1.00 93.75 74 LEU A C 1
ATOM 607 O O . LEU A 1 74 ? 9.558 0.945 -12.307 1.00 93.75 74 LEU A O 1
ATOM 611 N N . PRO A 1 75 ? 11.663 1.758 -12.310 1.00 91.38 75 PRO A N 1
ATOM 612 C CA . PRO A 1 75 ? 11.295 3.058 -12.875 1.00 91.38 75 PRO A CA 1
ATOM 613 C C . PRO A 1 75 ? 10.560 2.968 -14.219 1.00 91.38 75 PRO A C 1
ATOM 615 O O . PRO A 1 75 ? 9.734 3.824 -14.519 1.00 91.38 75 PRO A O 1
ATOM 618 N N . GLN A 1 76 ? 10.814 1.916 -15.008 1.00 93.25 76 GLN A N 1
ATOM 619 C CA . GLN A 1 76 ? 10.166 1.702 -16.307 1.00 93.25 76 GLN A CA 1
ATOM 620 C C . GLN A 1 76 ? 8.677 1.331 -16.228 1.00 93.25 76 GLN A C 1
ATOM 622 O O . GLN A 1 76 ? 7.987 1.390 -17.244 1.00 93.25 76 GLN A O 1
ATOM 627 N N . TYR A 1 77 ? 8.157 0.926 -15.063 1.00 93.31 77 TYR A N 1
ATOM 628 C CA . TYR A 1 77 ? 6.731 0.630 -14.952 1.00 93.31 77 TYR A CA 1
ATOM 629 C C . TYR A 1 77 ? 5.923 1.932 -14.836 1.00 93.31 77 TYR A C 1
ATOM 631 O O . TYR A 1 77 ? 6.168 2.716 -13.916 1.00 93.31 77 TYR A O 1
ATOM 639 N N . PRO A 1 78 ? 4.895 2.148 -15.684 1.00 94.19 78 PRO A N 1
ATOM 640 C CA . PRO A 1 78 ? 4.119 3.395 -15.688 1.00 94.19 78 PRO A CA 1
ATOM 641 C C . PRO A 1 78 ? 3.493 3.754 -14.332 1.00 94.19 78 PRO A C 1
ATOM 643 O O . PRO A 1 78 ? 3.297 4.923 -14.009 1.00 94.19 78 PRO A O 1
ATOM 646 N N . ILE A 1 79 ? 3.195 2.745 -13.512 1.00 96.44 79 ILE A N 1
ATOM 647 C CA . ILE A 1 79 ? 2.553 2.903 -12.203 1.00 96.44 79 ILE A CA 1
ATOM 648 C C . ILE A 1 79 ? 3.524 3.233 -11.063 1.00 96.44 79 ILE A C 1
ATOM 650 O O . ILE A 1 79 ? 3.063 3.550 -9.966 1.00 96.44 79 ILE A O 1
ATOM 654 N N . SER A 1 80 ? 4.843 3.174 -11.275 1.00 96.19 80 SER A N 1
ATOM 655 C CA . SER A 1 80 ? 5.831 3.300 -10.193 1.00 96.19 80 SER A CA 1
ATOM 656 C C . SER A 1 80 ? 5.754 4.657 -9.503 1.00 96.19 80 SER A C 1
ATOM 658 O O . SER A 1 80 ? 5.517 4.729 -8.297 1.00 96.19 80 SER A O 1
ATOM 660 N N . ARG A 1 81 ? 5.834 5.747 -10.277 1.00 96.88 81 ARG A N 1
ATOM 661 C CA . ARG A 1 81 ? 5.756 7.115 -9.740 1.00 96.88 81 ARG A CA 1
ATOM 662 C C . ARG A 1 81 ? 4.425 7.379 -9.034 1.00 96.88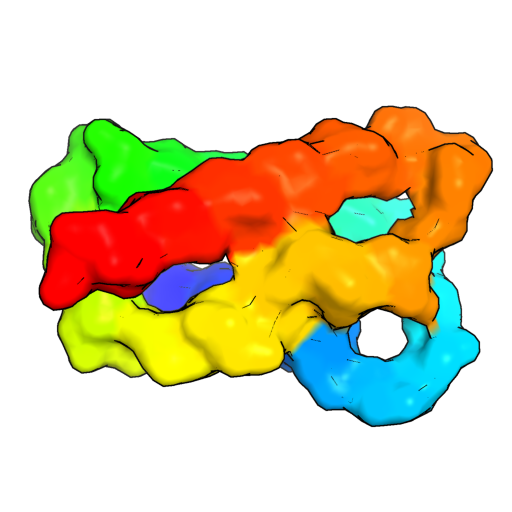 81 ARG A C 1
ATOM 664 O O . ARG A 1 81 ? 4.400 7.970 -7.958 1.00 96.88 81 ARG A O 1
ATOM 671 N N . ALA A 1 82 ? 3.323 6.909 -9.618 1.00 97.62 82 ALA A N 1
ATOM 672 C CA . ALA A 1 82 ? 2.001 7.044 -9.016 1.00 97.62 82 ALA A CA 1
ATOM 673 C C . ALA A 1 82 ? 1.905 6.282 -7.683 1.00 97.62 82 ALA A C 1
ATOM 675 O O . ALA A 1 82 ? 1.353 6.800 -6.716 1.00 97.62 82 ALA A O 1
ATOM 676 N N . THR A 1 83 ? 2.489 5.084 -7.602 1.00 98.38 83 THR A N 1
ATOM 677 C CA . THR A 1 83 ? 2.510 4.271 -6.377 1.00 98.38 83 THR A CA 1
ATOM 678 C C . THR A 1 83 ? 3.294 4.954 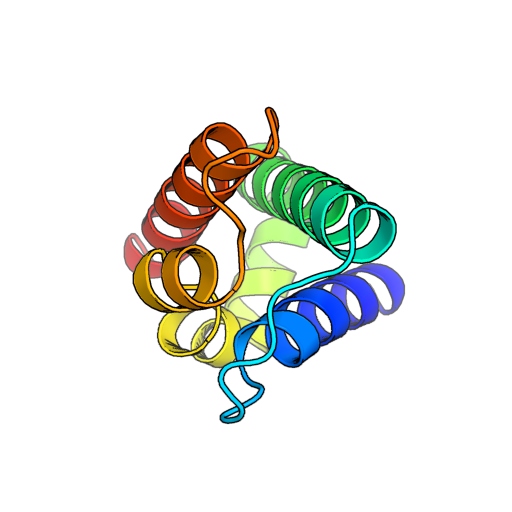-5.258 1.00 98.38 83 THR A C 1
ATOM 680 O O . THR A 1 83 ? 2.792 5.042 -4.139 1.00 98.38 83 THR A O 1
ATOM 683 N N . VAL A 1 84 ? 4.472 5.511 -5.560 1.00 98.06 84 VAL A N 1
ATOM 684 C CA . VAL A 1 84 ? 5.261 6.290 -4.589 1.00 98.06 84 VAL A CA 1
ATOM 685 C C . VAL A 1 84 ? 4.454 7.486 -4.069 1.00 98.06 84 VAL A C 1
ATOM 687 O O . VAL A 1 84 ? 4.372 7.694 -2.858 1.00 98.06 84 VAL A O 1
ATOM 690 N N . GLY A 1 85 ? 3.772 8.216 -4.958 1.00 98.25 85 GLY A N 1
ATOM 691 C CA . GLY A 1 85 ? 2.912 9.341 -4.575 1.00 98.25 85 GLY A CA 1
ATOM 692 C C . GLY A 1 85 ? 1.729 8.947 -3.680 1.00 98.25 85 GLY A C 1
ATOM 693 O O . GLY A 1 85 ? 1.372 9.685 -2.762 1.00 98.25 85 GLY A O 1
ATOM 694 N N . LEU A 1 86 ? 1.134 7.768 -3.888 1.00 98.50 86 LEU A N 1
ATOM 695 C CA . LEU A 1 86 ? 0.097 7.247 -2.989 1.00 98.50 86 LEU A CA 1
ATOM 696 C C . LEU A 1 86 ? 0.662 6.934 -1.606 1.00 98.50 86 LEU A C 1
ATOM 698 O O . LEU A 1 86 ? 0.036 7.262 -0.601 1.00 98.50 86 LEU A O 1
ATOM 702 N N . ILE A 1 87 ? 1.848 6.331 -1.546 1.00 98.19 87 ILE A N 1
ATOM 703 C CA . ILE A 1 87 ? 2.510 5.997 -0.283 1.00 98.19 87 ILE A CA 1
ATOM 704 C C . ILE A 1 87 ? 2.861 7.263 0.503 1.00 98.19 87 ILE A C 1
ATOM 706 O O . ILE A 1 87 ? 2.601 7.314 1.703 1.00 98.19 87 ILE A O 1
ATOM 710 N N . GLN A 1 88 ? 3.344 8.316 -0.162 1.00 97.81 88 GLN A N 1
ATOM 711 C CA . GLN A 1 88 ? 3.555 9.626 0.468 1.00 97.81 88 GLN A CA 1
ATOM 712 C C . GLN A 1 88 ? 2.268 10.158 1.117 1.00 97.81 88 GLN A C 1
ATOM 714 O O . GLN A 1 88 ? 2.284 10.579 2.272 1.00 97.81 88 GLN A O 1
ATOM 719 N N . GLN A 1 89 ? 1.133 10.081 0.416 1.00 98.25 89 GLN A N 1
ATOM 720 C CA . GLN A 1 89 ? -0.152 10.529 0.961 1.00 98.25 89 GLN A CA 1
ATOM 721 C C . GLN A 1 89 ? -0.622 9.668 2.139 1.00 98.25 89 GLN A C 1
ATOM 723 O O . GLN A 1 89 ? -1.073 10.214 3.145 1.00 98.25 89 GLN A O 1
ATOM 728 N N . ILE A 1 90 ? -0.485 8.340 2.052 1.00 97.94 90 ILE A N 1
ATOM 729 C CA . ILE A 1 90 ? -0.782 7.432 3.169 1.00 97.94 90 ILE A CA 1
ATOM 730 C C . ILE A 1 90 ? 0.040 7.840 4.397 1.00 97.94 90 ILE A C 1
ATOM 732 O O . ILE A 1 90 ? -0.525 7.985 5.479 1.00 97.94 90 ILE A O 1
ATOM 736 N N . GLN A 1 91 ? 1.342 8.100 4.242 1.00 95.94 91 GLN A N 1
ATOM 737 C CA . GLN A 1 91 ? 2.189 8.527 5.358 1.00 95.94 91 GLN A CA 1
ATOM 738 C C . GLN A 1 91 ? 1.720 9.835 5.995 1.00 95.94 91 GLN A C 1
ATOM 740 O O . GLN A 1 91 ? 1.708 9.933 7.223 1.00 95.94 91 GLN A O 1
ATOM 745 N N . THR A 1 92 ? 1.290 10.816 5.201 1.00 96.25 92 THR A N 1
ATOM 746 C CA . THR A 1 92 ? 0.702 12.055 5.729 1.00 96.25 92 THR A CA 1
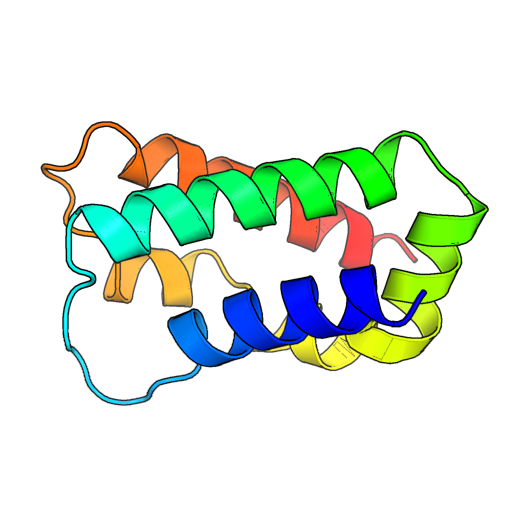ATOM 747 C C . THR A 1 92 ? -0.521 11.759 6.601 1.00 96.25 92 THR A C 1
ATOM 749 O O . THR A 1 92 ? -0.599 12.229 7.733 1.00 96.25 92 THR A O 1
ATOM 752 N N . HIS A 1 93 ? -1.431 10.894 6.144 1.00 95.06 93 HIS A N 1
ATOM 753 C CA . HIS A 1 93 ? -2.639 10.511 6.897 1.00 95.06 93 HIS A CA 1
ATOM 754 C C . HIS A 1 93 ? -2.374 9.700 8.173 1.00 95.06 93 HIS A C 1
ATOM 756 O O . HIS A 1 93 ? -3.247 9.633 9.045 1.00 95.06 93 HIS A O 1
ATOM 762 N N . ILE A 1 94 ? -1.197 9.079 8.279 1.00 93.38 94 ILE A N 1
ATOM 763 C CA . ILE A 1 94 ? -0.755 8.304 9.448 1.00 93.38 94 ILE A CA 1
ATOM 764 C C . ILE A 1 94 ? 0.050 9.159 10.443 1.00 93.38 94 ILE A C 1
ATOM 766 O O . ILE A 1 94 ? 0.064 8.844 11.632 1.00 93.38 94 ILE A O 1
ATOM 770 N N . ARG A 1 95 ? 0.715 10.232 9.987 1.00 83.19 95 ARG A N 1
ATOM 771 C CA . ARG A 1 95 ? 1.543 11.122 10.828 1.00 83.19 95 ARG A CA 1
ATOM 772 C C . ARG A 1 95 ? 0.781 12.284 11.469 1.00 83.19 95 ARG A C 1
ATOM 774 O O . ARG A 1 95 ? 1.235 12.780 12.490 1.00 83.19 95 ARG A O 1
ATOM 781 N N . VAL A 1 96 ? -0.317 12.742 10.864 1.00 67.69 96 VAL A N 1
ATOM 782 C CA . VAL A 1 96 ? -1.071 13.942 11.300 1.00 67.69 96 VAL A CA 1
ATOM 783 C C . VAL A 1 96 ? -1.986 13.676 12.521 1.00 67.69 96 VAL A C 1
ATOM 785 O O . VAL A 1 96 ? -2.674 14.575 12.990 1.00 67.69 96 VAL A O 1
ATOM 788 N N . GLN A 1 97 ? -1.972 12.463 13.082 1.00 53.78 97 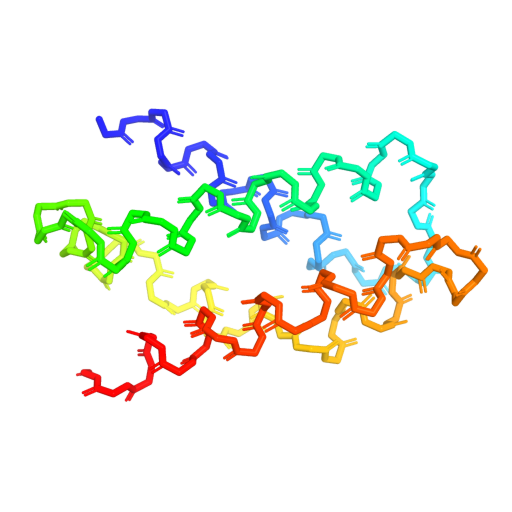GLN A N 1
ATOM 789 C CA . GLN A 1 97 ? -2.678 12.059 14.310 1.00 53.78 97 GLN A CA 1
ATOM 790 C C . GLN A 1 97 ? -1.745 11.203 15.165 1.00 53.78 97 GLN A C 1
ATOM 792 O O . GLN A 1 97 ? -1.894 11.179 16.402 1.00 53.78 97 GLN A O 1
#

pLDDT: mean 93.64, std 8.09, range [53.78, 98.62]

Secondary structure (DSSP, 8-state):
-HHHHHHHHHHHHHH---S-PPPPHHHHHHHHHHHHHHHHHHHH-HHHHHHHHHHHHHHHHHHS-HHHHHTTS-TTSTTHHHHHHHHHHHHHHHH--

Organism: NCBI:txid1143690

Foldseek 3Di:
DVVLVVLLVLLLVQLVPPDLEADDLVSLVSNLVSLVVLLCQLPPPPVSVCVCQVPPLVSLQPRLALVSLVSHYDPPRPCSVVSSVSSVSSNVSSPVD